Protein AF-A0A645BT95-F1 (afdb_monomer_lite)

Sequence (84 aa):
MPQPAWFDEAFVVKHFDADAVIAKGQNPMDDILKQCDCLQPGEILQLTVSFRPVPIIKLLHSRGYVVWSSGSSNYITRNSSTTD

Secondary structure (DSSP, 8-state):
-PPPTT--GGGEEEEEEHHHHHTTT---HHHHHHHHHTPPTT-EEEEE-SS--HHHHHHHHHTTEEEEEETTEEEEEE------

pLDDT: mean 90.79, std 11.65, range [36.47, 97.88]

Foldseek 3Di:
DDDDPLDDPVQAPEEEEQVVQVVVVHHCLVVVVVVQVPDDASHKYKYFDPDDPVVSCVVLVVVQKHWDDDHRIIIIHHNPPPDD

Organism: NCBI:txid1076179

Structure (mmCIF, N/CA/C/O backbone):
data_AF-A0A645BT95-F1
#
_entry.id   AF-A0A645BT95-F1
#
loop_
_atom_site.group_PDB
_atom_site.id
_atom_site.type_symbol
_atom_site.label_atom_id
_atom_site.label_alt_id
_atom_site.label_comp_id
_atom_site.label_asym_id
_atom_site.label_entity_id
_atom_site.label_seq_id
_atom_site.pdbx_PDB_ins_code
_atom_site.Cartn_x
_atom_site.Cartn_y
_atom_site.Cartn_z
_atom_site.occupancy
_atom_site.B_iso_or_equiv
_atom_site.auth_seq_id
_atom_site.auth_comp_id
_atom_site.auth_asym_id
_atom_site.auth_atom_id
_atom_site.pdbx_PDB_model_num
ATOM 1 N N . MET A 1 1 ? -5.643 14.475 -0.886 1.00 69.56 1 MET A N 1
ATOM 2 C CA . MET A 1 1 ? -6.869 13.866 -0.323 1.00 69.56 1 MET A CA 1
ATOM 3 C C . MET A 1 1 ? -6.842 14.137 1.170 1.00 69.56 1 MET A C 1
ATOM 5 O O . MET A 1 1 ? -5.746 14.046 1.714 1.00 69.56 1 MET A O 1
ATOM 9 N N . PRO A 1 2 ? -7.957 14.515 1.814 1.00 89.19 2 PRO A N 1
ATOM 10 C CA . PRO A 1 2 ? -7.974 14.663 3.269 1.00 89.19 2 PRO A CA 1
ATOM 11 C C . PRO A 1 2 ? -7.608 13.332 3.941 1.00 89.19 2 PRO A C 1
ATOM 13 O O . PRO A 1 2 ? -7.801 12.269 3.344 1.00 89.19 2 PRO A O 1
ATOM 16 N N . GLN A 1 3 ? -7.048 13.398 5.147 1.00 92.50 3 GLN A N 1
ATOM 17 C CA . GLN A 1 3 ? -6.762 12.213 5.952 1.00 92.50 3 GLN A CA 1
ATOM 18 C C . GLN A 1 3 ? -8.080 11.529 6.351 1.00 92.50 3 GLN A C 1
ATOM 20 O O . GLN A 1 3 ? -8.995 12.214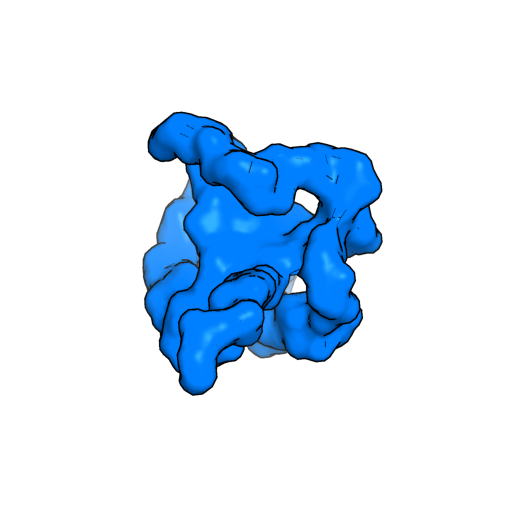 6.814 1.00 92.50 3 GLN A O 1
ATOM 25 N N . PRO A 1 4 ? -8.224 10.209 6.148 1.00 93.75 4 PRO A N 1
ATOM 26 C CA . PRO A 1 4 ? -9.428 9.487 6.523 1.00 93.75 4 PRO A CA 1
ATOM 27 C C . PRO A 1 4 ? -9.445 9.186 8.024 1.00 93.75 4 PRO A C 1
ATOM 29 O O . PRO A 1 4 ? -8.401 9.026 8.647 1.00 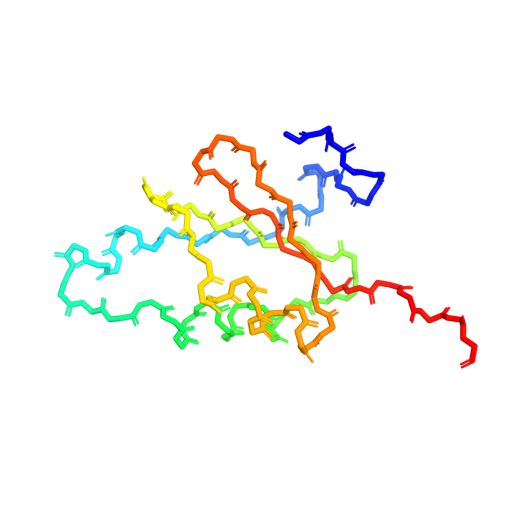93.75 4 PRO A O 1
ATOM 32 N N . ALA A 1 5 ? -10.644 9.027 8.585 1.00 93.06 5 ALA A N 1
ATOM 33 C CA . ALA A 1 5 ? -10.832 8.766 10.014 1.00 93.06 5 ALA A CA 1
ATOM 34 C C . ALA A 1 5 ? -10.246 7.426 10.498 1.00 93.06 5 ALA A C 1
ATOM 36 O O . ALA A 1 5 ? -9.995 7.272 11.686 1.00 93.06 5 ALA A O 1
ATOM 37 N N . TRP A 1 6 ? -10.040 6.460 9.596 1.00 92.81 6 TRP A N 1
ATOM 38 C CA . TRP A 1 6 ? -9.424 5.174 9.934 1.00 92.81 6 TRP A CA 1
ATOM 39 C C . TRP A 1 6 ? -7.895 5.241 10.019 1.00 92.81 6 TRP A C 1
ATOM 41 O O . TRP A 1 6 ? -7.287 4.303 10.525 1.00 92.81 6 TRP A O 1
ATOM 51 N N . PHE A 1 7 ? -7.266 6.293 9.481 1.00 95.12 7 PHE A N 1
ATOM 52 C CA . PHE A 1 7 ? -5.812 6.396 9.476 1.00 95.12 7 PHE A CA 1
ATOM 53 C C . PHE A 1 7 ? -5.310 6.995 10.786 1.00 95.12 7 PHE A C 1
ATOM 55 O O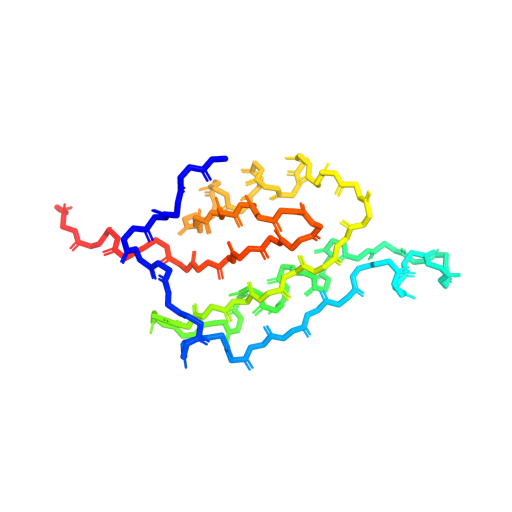 . PHE A 1 7 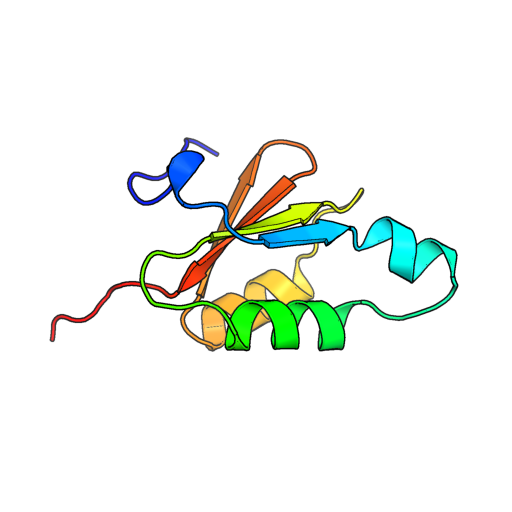? -5.605 8.148 11.110 1.00 95.12 7 PHE A O 1
ATOM 62 N N . ASP A 1 8 ? -4.474 6.219 11.463 1.00 94.81 8 ASP A N 1
ATOM 63 C CA . ASP A 1 8 ? -3.651 6.639 12.584 1.00 94.81 8 ASP A CA 1
ATOM 64 C C . ASP A 1 8 ? -2.293 5.930 12.459 1.00 94.81 8 ASP A C 1
ATOM 66 O O . ASP A 1 8 ? -2.213 4.710 12.295 1.00 94.81 8 ASP A O 1
ATOM 70 N N . GLU A 1 9 ? -1.222 6.722 12.472 1.00 94.50 9 GLU A N 1
ATOM 71 C CA . GLU A 1 9 ? 0.153 6.259 12.284 1.00 94.50 9 GLU A CA 1
ATOM 72 C C . GLU A 1 9 ? 0.572 5.233 13.348 1.00 94.50 9 GLU A C 1
ATOM 74 O O . GLU A 1 9 ? 1.371 4.344 13.057 1.00 94.50 9 GLU A O 1
ATOM 79 N N . ALA A 1 10 ? -0.031 5.270 14.542 1.00 96.31 10 ALA A N 1
ATOM 80 C CA . ALA A 1 10 ? 0.218 4.296 15.603 1.00 96.31 10 ALA A CA 1
ATOM 81 C C . ALA A 1 10 ? -0.149 2.851 15.210 1.00 96.31 10 ALA A C 1
ATOM 83 O O . ALA A 1 10 ? 0.374 1.906 15.801 1.00 96.31 10 ALA A O 1
ATOM 84 N N . PHE A 1 11 ? -1.014 2.666 14.206 1.00 96.19 11 PHE A N 1
ATOM 85 C CA . PHE A 1 11 ? -1.402 1.350 13.690 1.00 96.19 11 PHE A CA 1
ATOM 86 C C . PHE A 1 11 ? -0.618 0.926 12.440 1.00 96.19 11 PHE A C 1
ATOM 88 O O . PHE A 1 11 ? -0.882 -0.142 11.878 1.00 96.19 11 PHE A O 1
ATOM 95 N N . VAL A 1 12 ? 0.359 1.722 11.992 1.00 97.44 12 VAL A N 1
ATOM 96 C CA . VAL A 1 12 ? 1.266 1.337 10.903 1.00 97.44 12 VAL A CA 1
ATOM 97 C C . VAL A 1 12 ? 2.284 0.332 11.432 1.00 97.44 12 VAL A C 1
ATOM 99 O O . VAL A 1 12 ? 3.319 0.676 11.996 1.00 97.44 12 VAL A O 1
ATOM 102 N N . VAL A 1 13 ? 1.989 -0.948 11.230 1.00 97.62 13 VAL A N 1
ATOM 103 C CA . VAL A 1 13 ? 2.809 -2.064 11.731 1.00 97.62 13 VAL A CA 1
ATOM 104 C C . VAL A 1 13 ? 3.777 -2.612 10.684 1.00 97.62 13 VAL A C 1
ATOM 106 O O . VAL A 1 13 ? 4.700 -3.357 11.015 1.00 97.62 13 VAL A O 1
ATOM 109 N N . LYS A 1 14 ? 3.581 -2.268 9.406 1.00 96.62 14 LYS A N 1
ATOM 110 C CA . LYS A 1 14 ? 4.400 -2.753 8.288 1.00 96.62 14 LYS A CA 1
ATOM 111 C C . LYS A 1 14 ? 4.756 -1.629 7.333 1.00 96.62 14 LYS A C 1
ATOM 113 O O . LYS A 1 14 ? 3.936 -0.763 7.043 1.00 96.62 14 LYS A O 1
ATOM 118 N N . HIS A 1 15 ? 5.963 -1.723 6.787 1.00 97.19 15 HIS A N 1
ATOM 119 C CA . HIS A 1 15 ? 6.502 -0.795 5.803 1.00 97.19 15 HIS A CA 1
ATOM 120 C C . HIS A 1 15 ? 7.042 -1.589 4.617 1.00 97.19 15 HIS A C 1
ATOM 122 O O . HIS A 1 15 ? 7.791 -2.550 4.801 1.00 97.19 15 HIS A O 1
ATOM 128 N N . PHE A 1 16 ? 6.666 -1.192 3.407 1.00 97.00 16 PHE A N 1
ATOM 129 C CA . PHE A 1 16 ? 7.124 -1.824 2.180 1.00 97.00 16 PHE A CA 1
ATOM 130 C C . PHE A 1 16 ? 7.530 -0.768 1.154 1.00 97.00 16 PHE A C 1
ATOM 132 O O . PHE A 1 16 ? 6.726 0.075 0.758 1.00 97.00 16 PHE A O 1
ATOM 139 N N . ASP A 1 17 ? 8.787 -0.833 0.723 1.00 96.12 17 ASP A N 1
ATOM 140 C CA . ASP A 1 17 ? 9.345 0.020 -0.322 1.00 96.12 17 ASP A CA 1
ATOM 141 C C . ASP A 1 17 ? 9.296 -0.720 -1.663 1.00 96.12 17 ASP A C 1
ATOM 143 O O . ASP A 1 17 ? 10.068 -1.649 -1.916 1.00 96.12 17 ASP A O 1
ATOM 147 N N . ALA A 1 18 ? 8.361 -0.317 -2.523 1.00 95.06 18 ALA A N 1
ATOM 148 C CA . ALA A 1 18 ? 8.222 -0.913 -3.843 1.00 95.06 18 ALA A CA 1
ATOM 149 C C . ALA A 1 18 ? 9.291 -0.416 -4.824 1.00 95.06 18 ALA A C 1
ATOM 151 O O . ALA A 1 18 ? 9.660 -1.166 -5.730 1.00 95.06 18 ALA A O 1
ATOM 152 N N . ASP A 1 19 ? 9.817 0.801 -4.650 1.00 94.38 19 ASP A N 1
ATOM 153 C CA . ASP A 1 19 ? 10.877 1.326 -5.516 1.00 94.38 19 ASP A CA 1
ATOM 154 C C . ASP A 1 19 ? 12.152 0.488 -5.356 1.00 94.38 19 ASP A C 1
ATOM 156 O O . ASP A 1 19 ? 12.811 0.179 -6.348 1.00 94.38 19 ASP A O 1
ATOM 160 N N . ALA A 1 20 ? 12.455 0.020 -4.140 1.00 95.69 20 ALA A N 1
ATOM 161 C CA . ALA A 1 20 ? 13.581 -0.880 -3.884 1.00 95.69 20 ALA A CA 1
ATOM 162 C C . ALA A 1 20 ? 13.467 -2.231 -4.618 1.00 95.69 20 ALA A C 1
ATOM 164 O O . ALA A 1 20 ? 14.483 -2.811 -5.011 1.00 95.69 20 ALA A O 1
ATOM 165 N N . VAL A 1 21 ? 12.250 -2.748 -4.809 1.00 95.00 21 VAL A N 1
ATOM 166 C CA . VAL A 1 21 ? 12.000 -3.983 -5.574 1.00 95.00 21 VAL A CA 1
ATOM 167 C C . VAL A 1 21 ? 12.117 -3.716 -7.075 1.00 95.00 21 VAL A C 1
ATOM 169 O O . VAL A 1 21 ? 12.784 -4.463 -7.793 1.00 95.00 21 VAL A O 1
ATOM 172 N N . ILE A 1 22 ? 11.550 -2.604 -7.544 1.00 93.50 22 ILE A N 1
ATOM 173 C CA . ILE A 1 22 ? 11.616 -2.185 -8.950 1.00 93.50 22 ILE A CA 1
ATOM 174 C C . ILE A 1 22 ? 13.062 -1.906 -9.375 1.00 93.50 22 ILE A C 1
ATOM 176 O O . ILE A 1 22 ? 13.470 -2.320 -10.458 1.00 93.50 22 ILE A O 1
ATOM 180 N N . ALA A 1 23 ? 13.870 -1.285 -8.513 1.00 95.00 23 ALA A N 1
ATOM 181 C CA . ALA A 1 23 ? 15.287 -1.018 -8.763 1.00 95.00 23 ALA A CA 1
ATOM 182 C C . ALA A 1 23 ? 16.111 -2.299 -8.988 1.00 95.00 23 ALA A C 1
ATOM 184 O O . ALA A 1 23 ? 17.145 -2.262 -9.653 1.00 95.00 23 ALA A O 1
ATOM 185 N N . LYS A 1 24 ? 15.642 -3.446 -8.480 1.00 96.00 24 LYS A N 1
ATOM 186 C CA . LYS A 1 24 ? 16.237 -4.772 -8.716 1.00 96.00 24 LYS A CA 1
ATOM 187 C C . LYS A 1 24 ? 15.726 -5.445 -9.997 1.00 96.00 24 LYS A C 1
ATOM 189 O O . LYS A 1 24 ? 16.078 -6.592 -10.258 1.00 96.00 24 LYS A O 1
ATOM 194 N N . GLY A 1 25 ? 14.885 -4.769 -10.782 1.00 94.44 25 GLY A N 1
ATOM 195 C CA . GLY A 1 25 ? 14.245 -5.315 -11.981 1.00 94.44 25 GLY A CA 1
ATOM 196 C C . GLY A 1 25 ? 13.097 -6.286 -11.684 1.00 94.44 25 GLY A C 1
ATOM 197 O O . GLY A 1 25 ? 12.730 -7.077 -12.549 1.00 94.44 25 GLY A O 1
ATOM 198 N N . GLN A 1 26 ? 12.547 -6.261 -10.466 1.00 94.31 26 GLN A N 1
ATOM 199 C CA . GLN A 1 26 ? 11.492 -7.172 -10.018 1.00 94.31 26 GLN A CA 1
ATOM 200 C C . GLN A 1 26 ? 10.122 -6.477 -9.975 1.00 94.31 26 GLN A C 1
ATOM 202 O O . GLN A 1 26 ? 10.027 -5.253 -9.884 1.00 94.31 26 GLN A O 1
ATOM 207 N N . ASN A 1 27 ? 9.043 -7.265 -10.027 1.00 91.38 27 ASN A N 1
ATOM 208 C CA . ASN A 1 27 ? 7.675 -6.761 -9.903 1.00 91.38 27 ASN A CA 1
ATOM 209 C C . ASN A 1 27 ? 7.202 -6.844 -8.433 1.00 91.38 27 ASN A C 1
ATOM 211 O O . ASN A 1 27 ? 7.093 -7.953 -7.915 1.00 91.38 27 ASN A O 1
ATOM 215 N N . PRO A 1 28 ? 6.865 -5.718 -7.773 1.00 93.75 28 PRO A N 1
ATOM 216 C CA . PRO A 1 28 ? 6.465 -5.702 -6.364 1.00 93.75 28 PRO A CA 1
ATOM 217 C C . PRO A 1 28 ? 5.027 -6.172 -6.100 1.00 93.75 28 PRO A C 1
ATOM 219 O O . PRO A 1 28 ? 4.633 -6.265 -4.941 1.00 93.75 28 PRO A O 1
ATOM 222 N N . MET A 1 29 ? 4.209 -6.418 -7.131 1.00 92.00 29 MET A N 1
ATOM 223 C CA . MET A 1 29 ? 2.770 -6.658 -6.956 1.00 92.00 29 MET A CA 1
ATOM 224 C C . MET A 1 29 ? 2.464 -7.826 -6.012 1.00 92.00 29 MET A C 1
ATOM 226 O O . MET A 1 29 ? 1.661 -7.660 -5.095 1.00 92.00 29 MET A O 1
ATOM 230 N N . ASP A 1 30 ? 3.111 -8.976 -6.201 1.00 91.94 30 ASP A N 1
ATOM 231 C CA . ASP A 1 30 ? 2.855 -10.161 -5.375 1.00 91.94 30 ASP A CA 1
ATOM 232 C C . ASP A 1 30 ? 3.290 -9.955 -3.923 1.00 91.94 30 ASP A C 1
ATOM 234 O O . ASP A 1 30 ? 2.620 -10.418 -3.000 1.00 91.94 30 ASP A O 1
ATOM 238 N N . ASP A 1 31 ? 4.385 -9.229 -3.706 1.00 94.38 31 ASP A N 1
ATOM 239 C CA . ASP A 1 31 ? 4.877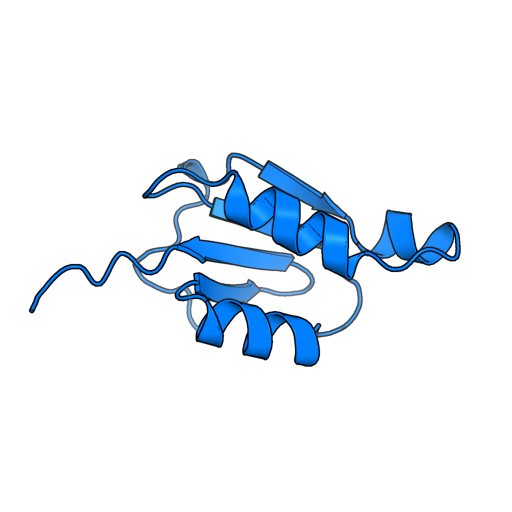 -8.931 -2.366 1.00 94.38 31 ASP A CA 1
ATOM 240 C C . ASP A 1 31 ? 3.941 -7.964 -1.640 1.00 94.38 31 ASP A C 1
ATOM 242 O O . ASP A 1 31 ? 3.585 -8.221 -0.492 1.00 94.38 31 ASP A O 1
ATOM 246 N N . ILE A 1 32 ? 3.450 -6.919 -2.318 1.00 94.94 32 ILE A N 1
ATOM 247 C CA . ILE A 1 32 ? 2.450 -5.995 -1.761 1.00 94.94 32 ILE A CA 1
ATOM 248 C C . ILE A 1 32 ? 1.202 -6.764 -1.321 1.00 94.94 32 ILE A C 1
ATOM 250 O O . ILE A 1 32 ? 0.716 -6.559 -0.208 1.00 94.94 32 ILE A O 1
ATOM 254 N N . LEU A 1 33 ? 0.694 -7.664 -2.170 1.00 94.12 33 LEU A N 1
ATOM 255 C CA . LEU A 1 33 ? -0.484 -8.471 -1.851 1.00 94.12 33 LEU A CA 1
ATOM 256 C C . LEU A 1 33 ? -0.238 -9.369 -0.634 1.00 94.12 33 LEU A C 1
ATOM 258 O O . LEU A 1 33 ? -1.042 -9.345 0.292 1.00 94.12 33 LEU A O 1
ATOM 262 N N . LYS A 1 34 ? 0.903 -10.067 -0.569 1.00 94.88 34 LYS A N 1
ATOM 263 C CA . LYS A 1 34 ? 1.272 -10.883 0.602 1.00 94.88 34 LYS A CA 1
ATOM 264 C C . LYS A 1 34 ? 1.361 -10.054 1.882 1.00 94.88 34 LYS A C 1
ATOM 266 O O . LYS A 1 34 ? 0.913 -10.502 2.934 1.00 94.88 34 LYS A O 1
ATOM 271 N N . GLN A 1 35 ? 1.927 -8.845 1.819 1.00 95.56 35 GLN A N 1
ATOM 272 C CA . GLN A 1 35 ? 1.992 -7.966 2.990 1.00 95.56 35 GLN A CA 1
ATOM 273 C C . GLN A 1 35 ? 0.592 -7.580 3.482 1.00 95.56 35 GLN A C 1
ATOM 275 O O . GLN A 1 35 ? 0.357 -7.604 4.693 1.00 95.56 35 GLN A O 1
ATOM 280 N N . CYS A 1 36 ? -0.325 -7.281 2.552 1.00 94.81 36 CYS A N 1
ATOM 281 C CA . CYS A 1 36 ? -1.722 -6.954 2.842 1.00 94.81 36 CYS A CA 1
ATOM 282 C C . CYS A 1 36 ? -2.502 -8.149 3.407 1.00 94.81 36 CYS A C 1
ATOM 284 O O . CYS A 1 36 ? -3.280 -7.981 4.344 1.00 94.81 36 CYS A O 1
ATOM 286 N N . ASP A 1 37 ? -2.297 -9.351 2.867 1.00 93.94 37 ASP A N 1
ATOM 287 C CA . ASP A 1 37 ? -2.965 -10.578 3.324 1.00 93.94 37 ASP A CA 1
ATOM 288 C C . ASP A 1 37 ? -2.565 -10.934 4.766 1.00 93.94 37 ASP A C 1
ATOM 290 O O . ASP A 1 37 ? -3.359 -11.483 5.527 1.00 93.94 37 ASP A O 1
ATOM 294 N N . CYS A 1 38 ? -1.350 -10.561 5.171 1.00 93.62 38 CYS A N 1
ATOM 295 C CA . CYS A 1 38 ? -0.854 -10.744 6.530 1.00 93.62 38 CYS A CA 1
ATOM 296 C C . CYS A 1 38 ? -1.271 -9.624 7.507 1.00 93.62 38 CYS A C 1
ATOM 298 O O . CYS A 1 38 ? -0.758 -9.622 8.628 1.00 93.62 38 CYS A O 1
ATOM 300 N N . LEU A 1 39 ? -2.079 -8.635 7.101 1.00 94.50 39 LEU A N 1
ATOM 301 C CA . LEU A 1 39 ? -2.587 -7.594 8.008 1.00 94.50 39 LEU A CA 1
ATOM 302 C C . LEU A 1 39 ? -3.733 -8.138 8.865 1.00 94.50 39 LEU A C 1
ATOM 304 O O . LEU A 1 39 ? -4.707 -8.694 8.348 1.00 94.50 39 LEU A O 1
ATOM 308 N N . GLN A 1 40 ? -3.641 -7.923 10.172 1.00 92.69 40 GLN A N 1
ATOM 309 C CA . GLN A 1 40 ? -4.749 -8.122 11.099 1.00 92.69 40 GLN A CA 1
ATOM 310 C C . GLN A 1 40 ? -5.761 -6.967 10.999 1.00 92.69 40 GLN A C 1
ATOM 312 O O . GLN A 1 40 ? -5.444 -5.889 10.488 1.00 92.69 40 GLN A O 1
ATOM 317 N N . PRO A 1 41 ? -7.006 -7.156 11.470 1.00 89.69 41 PRO A N 1
ATOM 318 C CA . PRO A 1 41 ? -7.975 -6.067 11.545 1.00 89.69 41 PRO A CA 1
ATOM 319 C C . PRO A 1 41 ? -7.425 -4.865 12.327 1.00 89.69 41 PRO A C 1
ATOM 321 O O . PRO A 1 41 ? -6.934 -5.021 13.441 1.00 89.69 41 PRO A O 1
ATOM 324 N N . GLY A 1 42 ? -7.520 -3.671 11.738 1.00 90.00 42 GLY A N 1
ATOM 325 C CA . GLY A 1 42 ? -7.005 -2.428 12.322 1.00 90.00 42 GLY A CA 1
ATOM 326 C C . GLY A 1 42 ? -5.527 -2.149 12.038 1.00 90.00 42 GLY A C 1
ATOM 327 O O . GLY A 1 42 ? -5.098 -1.015 12.207 1.00 90.00 42 GLY A O 1
ATOM 328 N N . GLU A 1 43 ? -4.758 -3.125 11.550 1.00 96.75 43 GLU A N 1
ATOM 329 C CA . GLU A 1 43 ? -3.372 -2.898 11.139 1.00 96.75 43 GLU A CA 1
ATOM 330 C C . GLU A 1 43 ? -3.292 -2.149 9.805 1.00 96.75 43 GLU A C 1
ATOM 332 O O . GLU A 1 43 ? -4.119 -2.326 8.901 1.00 96.75 43 GLU A O 1
ATOM 337 N N . ILE A 1 44 ? -2.252 -1.329 9.667 1.00 97.81 44 ILE A N 1
ATOM 338 C CA . ILE A 1 44 ? -1.982 -0.534 8.474 1.00 97.81 44 ILE A CA 1
ATOM 339 C C . ILE A 1 44 ? -0.621 -0.929 7.889 1.00 97.81 44 ILE A C 1
ATOM 341 O O . ILE A 1 44 ? 0.387 -1.038 8.592 1.00 97.81 44 ILE A O 1
ATOM 345 N N . LEU A 1 45 ? -0.590 -1.116 6.570 1.00 97.88 45 LEU A N 1
ATOM 346 C CA . LEU A 1 45 ? 0.628 -1.196 5.769 1.00 97.88 45 LEU A CA 1
ATOM 347 C C . LEU A 1 45 ? 0.918 0.173 5.156 1.00 97.88 45 LEU A C 1
ATOM 349 O O . LEU A 1 45 ? 0.076 0.721 4.444 1.00 97.88 45 LEU A O 1
ATOM 353 N N . GLN A 1 46 ? 2.130 0.684 5.351 1.00 97.69 46 GLN A N 1
ATOM 354 C CA . GLN A 1 46 ? 2.663 1.783 4.558 1.00 97.69 46 GLN A CA 1
ATOM 355 C C . GLN A 1 46 ? 3.419 1.238 3.342 1.00 97.69 46 GLN A C 1
ATOM 357 O O . GLN A 1 46 ? 4.423 0.540 3.468 1.00 97.69 46 GLN A O 1
ATOM 362 N N . LEU A 1 47 ? 2.945 1.599 2.156 1.00 97.00 47 LEU A N 1
ATOM 363 C CA . LEU A 1 47 ? 3.547 1.317 0.860 1.00 97.00 47 LEU A CA 1
ATOM 364 C C . LEU A 1 47 ? 4.173 2.596 0.291 1.00 97.00 47 LEU A C 1
ATOM 366 O O . LEU A 1 47 ? 3.452 3.522 -0.091 1.00 97.00 47 LEU A O 1
ATOM 370 N N . THR A 1 48 ? 5.496 2.625 0.175 1.00 96.19 48 THR A N 1
ATOM 371 C CA . THR A 1 48 ? 6.231 3.734 -0.446 1.00 96.19 48 THR A CA 1
ATOM 372 C C . THR A 1 48 ? 6.532 3.404 -1.902 1.00 96.19 48 THR A C 1
ATOM 374 O O . THR A 1 48 ? 7.050 2.328 -2.205 1.00 96.19 48 THR A O 1
ATOM 377 N N . VAL A 1 49 ? 6.171 4.317 -2.805 1.00 94.19 49 VAL A N 1
ATOM 378 C CA . VAL A 1 49 ? 6.452 4.194 -4.240 1.00 94.19 49 VAL A CA 1
ATOM 379 C C . VAL A 1 49 ? 6.450 5.569 -4.915 1.00 94.19 49 VAL A C 1
ATOM 381 O O . VAL A 1 49 ? 5.592 6.412 -4.648 1.00 94.19 49 VAL A O 1
ATOM 384 N N . SER A 1 50 ? 7.403 5.791 -5.816 1.00 91.12 50 SER A N 1
ATOM 385 C CA . SER A 1 50 ? 7.654 7.059 -6.516 1.00 91.12 50 SER A CA 1
ATOM 386 C C . SER A 1 50 ? 6.576 7.461 -7.533 1.00 91.12 50 SER A C 1
ATOM 388 O O . SER A 1 50 ? 6.572 8.588 -8.031 1.00 91.12 50 SER A O 1
ATOM 390 N N . PHE A 1 51 ? 5.630 6.571 -7.830 1.00 88.00 51 PHE A N 1
ATOM 391 C CA . PHE A 1 51 ? 4.502 6.810 -8.728 1.00 88.00 51 PHE A CA 1
ATOM 392 C C . PHE A 1 51 ? 3.198 6.301 -8.119 1.00 88.00 51 PHE A C 1
ATOM 394 O O . PHE A 1 51 ? 3.181 5.416 -7.270 1.00 88.00 51 PHE A O 1
ATOM 401 N N . ARG A 1 52 ? 2.059 6.823 -8.586 1.00 85.88 52 ARG A N 1
ATOM 402 C CA . ARG A 1 52 ? 0.750 6.370 -8.103 1.00 85.88 52 ARG A CA 1
ATOM 403 C C . ARG A 1 52 ? 0.455 4.950 -8.607 1.00 85.88 52 ARG A C 1
ATOM 405 O O . ARG A 1 52 ? 0.277 4.773 -9.817 1.00 85.88 52 ARG A O 1
ATOM 412 N N . PRO A 1 53 ? 0.282 3.953 -7.725 1.00 86.38 53 PRO A N 1
ATOM 413 C CA . PRO A 1 53 ? 0.160 2.570 -8.154 1.00 86.38 53 PRO A CA 1
ATOM 414 C C . PRO A 1 53 ? -1.324 2.242 -8.441 1.00 86.38 53 PRO A C 1
ATOM 416 O O . PRO A 1 53 ? -1.993 1.499 -7.730 1.00 86.38 53 PRO A O 1
ATOM 419 N N . VAL A 1 54 ? -1.891 2.846 -9.493 1.00 89.75 54 VAL A N 1
ATOM 420 C CA . VAL A 1 54 ? -3.334 2.754 -9.817 1.00 89.75 54 VAL A CA 1
ATOM 421 C C . VAL A 1 54 ? -3.842 1.311 -9.990 1.00 89.75 54 VAL A C 1
ATOM 423 O O . VAL A 1 54 ? -4.908 1.010 -9.445 1.00 89.75 54 VAL A O 1
ATOM 426 N N . PRO A 1 55 ? -3.144 0.403 -10.709 1.00 89.81 55 PRO A N 1
ATOM 427 C CA . PRO A 1 55 ? -3.638 -0.961 -10.909 1.00 89.81 55 PRO A CA 1
ATOM 428 C C . PRO A 1 55 ? -3.781 -1.744 -9.599 1.00 89.81 55 PRO A C 1
ATOM 430 O O . PRO A 1 55 ? -4.809 -2.381 -9.376 1.00 89.81 55 PRO A O 1
ATOM 433 N N . ILE A 1 56 ? -2.788 -1.651 -8.708 1.00 91.06 56 ILE A N 1
ATOM 434 C CA . ILE A 1 56 ? -2.822 -2.363 -7.425 1.00 91.06 56 ILE A CA 1
ATOM 435 C C . ILE A 1 56 ? -3.861 -1.759 -6.479 1.00 91.06 56 ILE A C 1
ATOM 437 O O . ILE A 1 56 ? -4.559 -2.514 -5.820 1.00 91.06 56 ILE A O 1
ATOM 441 N N . ILE A 1 57 ? -4.060 -0.433 -6.470 1.00 92.81 57 ILE A N 1
ATOM 442 C CA . ILE A 1 57 ? -5.118 0.204 -5.663 1.00 92.81 57 ILE A CA 1
ATOM 443 C C . ILE A 1 57 ? -6.498 -0.343 -6.050 1.00 92.81 57 ILE A C 1
ATOM 445 O O . ILE A 1 57 ? -7.283 -0.712 -5.180 1.00 92.81 57 ILE A O 1
ATOM 449 N N . LYS A 1 58 ? -6.788 -0.456 -7.354 1.00 93.12 58 LYS A N 1
ATOM 450 C CA . LYS A 1 58 ? -8.053 -1.039 -7.832 1.00 93.12 58 LYS A CA 1
ATOM 451 C C . LYS A 1 58 ? -8.218 -2.493 -7.385 1.00 93.12 58 LYS A C 1
ATOM 453 O O . LYS A 1 58 ? -9.301 -2.878 -6.949 1.00 93.12 58 LYS A O 1
ATOM 458 N N . LEU A 1 59 ? -7.148 -3.283 -7.469 1.00 93.75 59 LEU A N 1
ATOM 459 C CA . LEU A 1 59 ? -7.155 -4.673 -7.017 1.00 93.75 59 LEU A CA 1
ATOM 460 C C . LEU A 1 59 ? -7.382 -4.774 -5.501 1.00 93.75 59 LEU A C 1
ATOM 462 O O . LEU A 1 59 ? -8.227 -5.551 -5.066 1.00 93.75 59 LEU A O 1
ATOM 466 N N . LEU A 1 60 ? -6.690 -3.962 -4.702 1.00 94.38 60 LEU A N 1
ATOM 467 C CA . LEU A 1 60 ? -6.846 -3.905 -3.247 1.00 94.38 60 LEU A CA 1
ATOM 468 C C . LEU A 1 60 ? -8.283 -3.551 -2.847 1.00 94.38 60 LEU A C 1
ATOM 470 O O . LEU A 1 60 ? -8.867 -4.238 -2.013 1.00 94.38 60 LEU A O 1
ATOM 474 N N . HIS A 1 61 ? -8.899 -2.569 -3.510 1.00 93.94 61 HIS A N 1
ATOM 475 C CA . HIS A 1 61 ? -10.308 -2.234 -3.288 1.00 93.94 61 HIS A CA 1
ATOM 476 C C . HIS A 1 61 ? -11.240 -3.418 -3.578 1.00 93.94 61 HIS A C 1
ATOM 478 O O . HIS A 1 61 ? -12.113 -3.719 -2.769 1.00 93.94 61 HIS A O 1
ATOM 484 N N . SER A 1 62 ? -11.022 -4.146 -4.681 1.00 93.75 62 SER A N 1
ATOM 485 C CA . SER A 1 62 ? -11.821 -5.343 -5.003 1.00 93.75 62 SER A CA 1
ATOM 486 C C . SER A 1 62 ? -11.675 -6.476 -3.978 1.00 93.75 62 SER A C 1
ATOM 488 O O . SER A 1 62 ? -12.555 -7.324 -3.869 1.00 93.75 62 SER A O 1
ATOM 490 N N . ARG A 1 63 ? -10.581 -6.476 -3.207 1.00 93.00 63 ARG A N 1
ATOM 491 C CA . ARG A 1 63 ? -10.295 -7.439 -2.134 1.00 93.00 63 ARG A CA 1
ATOM 492 C C . ARG A 1 63 ? -10.737 -6.953 -0.748 1.00 93.00 63 ARG A C 1
ATOM 494 O O . ARG A 1 63 ? -10.437 -7.605 0.246 1.00 93.00 63 ARG A O 1
ATOM 501 N N . GLY A 1 64 ? -11.440 -5.823 -0.671 1.00 93.44 64 GLY A N 1
ATOM 502 C CA . GLY A 1 64 ? -11.941 -5.279 0.590 1.00 93.44 64 GLY A CA 1
ATOM 503 C C . GLY A 1 64 ? -10.892 -4.525 1.404 1.00 93.44 64 GLY A C 1
ATOM 504 O O . GLY A 1 64 ? -11.038 -4.417 2.616 1.00 93.44 64 GLY A O 1
ATOM 505 N N . TYR A 1 65 ? -9.844 -3.998 0.773 1.00 95.06 65 TYR A N 1
ATOM 506 C CA . TYR A 1 65 ? -8.925 -3.047 1.401 1.00 95.06 65 TYR A CA 1
ATOM 507 C C . TYR A 1 65 ? -9.299 -1.614 1.029 1.00 95.06 65 TYR A C 1
ATOM 509 O O . TYR A 1 65 ? -9.873 -1.358 -0.028 1.00 95.06 65 TYR A O 1
ATOM 517 N N . VAL A 1 66 ? -8.926 -0.667 1.880 1.00 94.81 66 VAL A N 1
ATOM 518 C CA . VAL A 1 66 ? -8.997 0.768 1.594 1.00 94.81 66 VAL A CA 1
ATOM 519 C C . VAL A 1 66 ? -7.591 1.340 1.535 1.00 94.81 66 VAL A C 1
ATOM 521 O O . VAL A 1 66 ? -6.709 0.914 2.282 1.00 94.81 66 VAL A O 1
ATOM 524 N N . VAL A 1 67 ? -7.381 2.289 0.622 1.00 95.25 67 VAL A N 1
ATOM 525 C CA . VAL A 1 67 ? -6.080 2.930 0.423 1.00 95.25 67 VAL A CA 1
ATOM 526 C C . VAL A 1 67 ? -6.208 4.438 0.567 1.00 95.25 67 VAL A C 1
ATOM 528 O O . VAL A 1 67 ? -7.062 5.064 -0.061 1.00 95.25 67 VAL A O 1
ATOM 531 N N . TRP A 1 68 ? -5.317 5.034 1.349 1.00 95.00 68 TRP A N 1
ATOM 532 C CA . TRP A 1 68 ? -5.133 6.477 1.415 1.00 95.00 68 TRP A CA 1
ATOM 533 C C . TRP A 1 68 ? -3.728 6.857 0.972 1.00 95.00 68 TRP A C 1
ATOM 535 O O . TRP A 1 68 ? -2.748 6.323 1.476 1.00 95.00 68 TRP A O 1
ATOM 545 N N . SER A 1 69 ? -3.622 7.792 0.031 1.00 92.75 69 SER A N 1
ATOM 546 C CA . SER A 1 69 ? -2.329 8.280 -0.451 1.00 92.75 69 SER A CA 1
ATOM 547 C C . SER A 1 69 ? -2.020 9.657 0.131 1.00 92.75 69 SER A C 1
ATOM 549 O O . SER A 1 69 ? -2.808 10.594 -0.048 1.00 92.75 69 SER A O 1
ATOM 551 N N . SER A 1 70 ? -0.842 9.790 0.740 1.00 91.88 70 SER A N 1
ATOM 552 C CA . SER A 1 70 ? -0.269 11.046 1.227 1.00 91.88 70 SER A CA 1
ATOM 553 C C . SER A 1 70 ? 1.166 11.182 0.7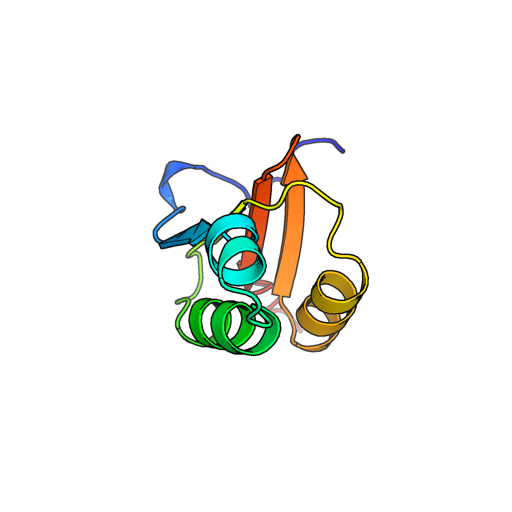12 1.00 91.88 70 SER A C 1
ATOM 555 O O . SER A 1 70 ? 2.050 10.416 1.089 1.00 91.88 70 SER A O 1
ATOM 557 N N . GLY A 1 71 ? 1.397 12.128 -0.205 1.00 88.81 71 GLY A N 1
ATOM 558 C CA . GLY A 1 71 ? 2.684 12.252 -0.897 1.00 88.81 71 GLY A CA 1
ATOM 559 C C . GLY A 1 71 ? 3.044 10.980 -1.675 1.00 88.81 71 GLY A C 1
ATOM 560 O O . GLY A 1 71 ? 2.249 10.515 -2.495 1.00 88.81 71 GLY A O 1
ATOM 561 N N . SER A 1 72 ? 4.229 10.429 -1.399 1.00 87.81 72 SER A N 1
ATOM 562 C CA . SER A 1 72 ? 4.742 9.177 -1.987 1.00 87.81 72 SER A CA 1
ATOM 563 C C . SER A 1 72 ? 4.366 7.919 -1.189 1.00 87.81 72 SER A C 1
ATOM 565 O O . SER A 1 72 ? 4.731 6.807 -1.574 1.00 87.81 72 SER A O 1
ATOM 567 N N . SER A 1 73 ? 3.642 8.082 -0.080 1.00 93.94 73 SER A N 1
ATOM 568 C CA . SER A 1 73 ? 3.192 6.985 0.773 1.00 93.94 73 SER A CA 1
ATOM 569 C C . SER A 1 73 ? 1.736 6.636 0.487 1.00 93.94 73 SER A C 1
ATOM 571 O O . SER A 1 73 ? 0.880 7.505 0.296 1.00 93.94 73 SER A O 1
ATOM 573 N N . ASN A 1 74 ? 1.445 5.341 0.487 1.00 95.75 74 ASN A N 1
ATOM 574 C CA . ASN A 1 74 ? 0.108 4.782 0.375 1.00 95.75 74 ASN A CA 1
ATOM 575 C C . ASN A 1 74 ? -0.144 3.920 1.608 1.00 95.75 74 ASN A C 1
ATOM 577 O O . ASN A 1 74 ? 0.557 2.944 1.841 1.00 95.75 74 ASN A O 1
ATOM 581 N N . TYR A 1 75 ? -1.144 4.278 2.392 1.00 96.44 75 TYR A N 1
ATOM 582 C CA . TYR A 1 75 ? -1.538 3.568 3.595 1.00 96.44 75 TYR A CA 1
ATOM 583 C C . TYR A 1 75 ? -2.695 2.646 3.257 1.00 96.44 75 TYR A C 1
ATOM 585 O O . TYR A 1 75 ? -3.680 3.085 2.664 1.00 96.44 75 TYR A O 1
ATOM 593 N N . ILE A 1 76 ? -2.551 1.370 3.587 1.00 96.50 76 ILE A N 1
ATOM 594 C CA . ILE A 1 76 ? -3.470 0.307 3.199 1.00 96.50 76 ILE A CA 1
ATOM 595 C C . ILE A 1 76 ? -3.937 -0.385 4.471 1.00 96.50 76 ILE A C 1
ATOM 597 O O . ILE A 1 76 ? -3.117 -0.842 5.263 1.00 96.50 76 ILE A O 1
ATOM 601 N N . THR A 1 77 ? -5.246 -0.495 4.654 1.00 96.31 77 THR A N 1
ATOM 602 C CA . THR A 1 77 ? -5.832 -1.296 5.732 1.00 96.31 77 THR A CA 1
ATOM 603 C C . THR A 1 77 ? -7.029 -2.077 5.217 1.00 96.31 77 THR A C 1
ATOM 605 O O . THR A 1 77 ? -7.579 -1.778 4.151 1.00 96.31 77 THR A O 1
ATOM 608 N N . ARG A 1 78 ? -7.421 -3.118 5.947 1.00 94.06 78 ARG A N 1
ATOM 609 C CA . ARG A 1 78 ? -8.620 -3.883 5.619 1.00 94.06 78 ARG A CA 1
ATOM 610 C C . ARG A 1 78 ? -9.838 -3.017 5.912 1.00 94.06 78 ARG A C 1
ATOM 612 O O . ARG A 1 78 ? -9.908 -2.378 6.956 1.00 94.06 78 ARG A O 1
ATOM 619 N N . ASN A 1 79 ? -10.796 -2.993 4.994 1.00 86.81 79 ASN A N 1
ATOM 620 C CA . ASN A 1 79 ? -12.045 -2.294 5.219 1.00 86.81 79 ASN A CA 1
ATOM 621 C C . ASN A 1 79 ? -12.749 -2.938 6.421 1.00 86.81 79 ASN A C 1
ATOM 623 O O . ASN A 1 79 ? -13.168 -4.091 6.355 1.00 86.81 79 ASN A O 1
ATOM 627 N N . SER A 1 80 ? -12.877 -2.192 7.513 1.00 68.25 80 SER A N 1
ATOM 628 C CA . SER A 1 80 ? -13.593 -2.592 8.725 1.00 68.25 80 SER A CA 1
ATOM 629 C C . SER A 1 80 ? -15.118 -2.480 8.589 1.00 68.25 80 SER A C 1
ATOM 631 O O . SER A 1 80 ? -15.825 -2.515 9.592 1.00 68.25 80 SER A O 1
ATOM 633 N N . SER A 1 81 ? -15.644 -2.399 7.360 1.00 54.81 81 SER A N 1
ATOM 634 C CA . SER A 1 81 ? -17.077 -2.513 7.068 1.00 54.81 81 SER A CA 1
ATOM 635 C C . SER A 1 81 ? -17.579 -3.942 7.319 1.00 54.81 81 SER A C 1
ATOM 637 O O . SER A 1 81 ? -17.893 -4.677 6.389 1.00 54.81 81 SER A O 1
ATOM 639 N N . THR A 1 82 ? -17.658 -4.336 8.588 1.00 44.12 82 THR A N 1
ATOM 640 C CA . THR A 1 82 ? -18.624 -5.327 9.058 1.00 44.12 82 THR A CA 1
ATOM 641 C C . THR A 1 82 ? -19.783 -4.541 9.646 1.00 44.12 82 THR A C 1
ATOM 643 O O . THR A 1 82 ? -19.712 -4.148 10.805 1.00 44.12 82 THR A O 1
ATOM 646 N N . THR A 1 83 ? -20.807 -4.259 8.842 1.00 38.59 83 THR A N 1
ATOM 647 C CA . THR A 1 83 ? -22.225 -4.172 9.242 1.00 38.59 83 THR A CA 1
ATOM 648 C C . THR A 1 83 ? -23.047 -4.085 7.952 1.00 38.59 83 THR A C 1
ATOM 650 O O . THR A 1 83 ? -23.181 -3.003 7.387 1.00 38.59 83 THR A O 1
ATOM 653 N N . ASP A 1 84 ? -23.461 -5.236 7.422 1.00 36.47 84 ASP A N 1
ATOM 654 C CA . ASP A 1 84 ? -24.875 -5.655 7.365 1.00 36.47 84 ASP A CA 1
ATOM 655 C C . ASP A 1 84 ? -24.938 -7.160 7.041 1.00 36.47 84 ASP A C 1
ATOM 657 O O . ASP A 1 84 ? -24.317 -7.574 6.032 1.00 36.47 84 ASP A O 1
#

Radius of gyration: 12.44 Å; chains: 1; bounding box: 41×26×28 Å